Protein 5UL6 (pdb70)

Radius of gyration: 11.11 Å; Cα contacts (8 Å, |Δi|>4): 149; chains: 2; bounding box: 29×27×29 Å

Secondary structure (DSSP, 8-state):
-EEEEESS-B---STTB--B-TT-EEEEEE-SSSSEEEEE-TTS-EEEEEGGGEEEE-/---PPPPPP----

Structure (mmCIF, N/CA/C/O backbone):
data_5UL6
#
_entry.id   5UL6
#
_cell.length_a   27.650
_cell.length_b   39.260
_cell.length_c   29.030
_cell.angle_alpha   90.00
_cell.angle_beta   98.43
_cell.angle_gamma   90.00
#
_symmetry.space_group_name_H-M   'P 1 21 1'
#
loop_
_entity.id
_entity.type
_entity.pdbx_description
1 polymer 'Adapter molecule crk'
2 polymer 'Proline-rich motif of nonstructural protein 1 of influenza a virus'
3 water water
#
loop_
_atom_site.group_PDB
_atom_site.id
_atom_site.type_symbol
_atom_site.label_atom_id
_atom_site.label_alt_id
_atom_site.label_comp_id
_atom_site.label_asym_id
_atom_site.label_entity_id
_atom_site.label_seq_id
_atom_site.pdbx_PDB_ins_code
_atom_site.Cartn_x
_atom_site.Cartn_y
_atom_site.Cartn_z
_atom_site.occupancy
_atom_site.B_iso_or_equiv
_atom_site.auth_seq_id
_atom_site.auth_comp_id
_atom_site.auth_asym_id
_atom_site.auth_atom_id
_atom_site.pdbx_PDB_model_num
ATOM 1 N N . ALA A 1 1 ? 26.005 11.562 20.206 1.00 26.71 134 ALA A N 1
ATOM 2 C CA . ALA A 1 1 ? 26.595 10.980 19.012 1.00 18.55 134 ALA A CA 1
ATOM 3 C C . ALA A 1 1 ? 27.764 10.058 19.339 1.00 17.37 134 ALA A C 1
ATOM 4 O O . ALA A 1 1 ? 28.404 10.176 20.379 1.00 19.11 134 ALA A O 1
ATOM 6 N N . GLU A 1 2 ? 28.039 9.144 18.425 1.00 17.82 135 GLU A N 1
ATOM 7 C CA . GLU A 1 2 ? 29.151 8.220 18.549 1.00 12.75 135 GLU A CA 1
ATOM 8 C C . GLU A 1 2 ? 30.281 8.720 17.666 1.00 11.42 135 GLU A C 1
ATOM 9 O O . GLU A 1 2 ? 30.050 9.090 16.511 1.00 11.64 135 GLU A O 1
ATOM 15 N N . TYR A 1 3 ? 31.493 8.750 18.211 1.00 9.79 136 TYR A N 1
ATOM 16 C CA . TYR A 1 3 ? 32.654 9.237 17.478 1.00 8.31 136 TYR A CA 1
ATOM 17 C C . TYR A 1 3 ? 33.768 8.200 17.448 1.00 7.73 136 TYR A C 1
ATOM 18 O O . TYR A 1 3 ? 33.889 7.358 18.346 1.00 8.40 136 TYR A O 1
ATOM 27 N N . VAL A 1 4 ? 34.580 8.279 16.392 1.00 7.40 137 VAL A N 1
ATOM 28 C CA . VAL A 1 4 ? 35.782 7.470 16.248 1.00 6.84 137 VAL A CA 1
ATOM 29 C C . VAL A 1 4 ? 36.942 8.379 15.864 1.00 6.98 137 VAL A C 1
ATOM 30 O O . VAL A 1 4 ? 36.758 9.480 15.337 1.00 7.34 137 VAL A O 1
ATOM 34 N N . ARG A 1 5 ? 38.149 7.905 16.159 1.00 7.09 138 ARG A N 1
ATOM 35 C CA . ARG A 1 5 ? 39.381 8.600 15.819 1.00 7.51 138 ARG A CA 1
ATOM 36 C C . ARG A 1 5 ? 40.136 7.771 14.792 1.00 7.63 138 ARG A C 1
ATOM 37 O O . ARG A 1 5 ? 40.314 6.565 14.974 1.00 8.83 138 ARG A O 1
ATOM 45 N N . ALA A 1 6 ? 40.588 8.428 13.729 1.00 7.79 139 ALA A N 1
ATOM 46 C CA . ALA A 1 6 ? 41.366 7.775 12.687 1.00 6.93 139 ALA A CA 1
ATOM 47 C C . ALA A 1 6 ? 42.756 7.409 13.198 1.00 7.05 139 ALA A C 1
ATOM 48 O O . ALA A 1 6 ? 43.509 8.269 13.679 1.00 9.16 139 ALA A O 1
ATOM 50 N N . LEU A 1 7 ? 43.106 6.123 13.066 1.00 8.20 140 LEU A N 1
ATOM 51 C CA . LEU A 1 7 ? 44.435 5.629 13.378 1.00 8.76 140 LEU A CA 1
ATOM 52 C C . LEU A 1 7 ? 45.407 5.802 12.221 1.00 9.15 140 LEU A C 1
ATOM 53 O O . LEU A 1 7 ? 46.622 5.835 12.455 1.00 11.03 140 LEU A O 1
ATOM 58 N N . PHE A 1 8 ? 44.903 5.916 10.990 1.00 8.62 141 PHE A N 1
ATOM 59 C CA . PHE A 1 8 ? 45.737 6.075 9.807 1.00 10.93 141 PHE A CA 1
ATOM 60 C C . PHE A 1 8 ? 45.046 7.028 8.842 1.00 9.03 141 PHE A C 1
ATOM 61 O O . PHE A 1 8 ? 43.846 7.292 8.954 1.00 10.70 141 PHE A O 1
ATOM 69 N N . ASP A 1 9 ? 45.814 7.522 7.869 1.00 13.08 142 ASP A N 1
ATOM 70 C CA . ASP A 1 9 ? 45.226 8.155 6.698 1.00 11.78 142 ASP A CA 1
ATOM 71 C C . ASP A 1 9 ? 44.418 7.127 5.911 1.00 12.20 142 ASP A C 1
ATOM 72 O O . ASP A 1 9 ? 44.809 5.958 5.795 1.00 12.41 142 ASP A O 1
ATOM 77 N N . PHE A 1 10 ? 43.287 7.572 5.354 1.00 10.27 143 PHE A N 1
ATOM 78 C CA . PHE A 1 10 ? 42.476 6.776 4.430 1.00 11.64 143 PHE A CA 1
ATOM 79 C C . PHE A 1 10 ? 42.193 7.653 3.217 1.00 11.29 143 PHE A C 1
ATOM 80 O O . PHE A 1 10 ? 41.374 8.570 3.293 1.00 11.24 143 PHE A O 1
ATOM 88 N N . ASN A 1 11 ? 42.883 7.405 2.102 1.00 10.32 144 ASN A N 1
ATOM 89 C CA . ASN A 1 11 ? 42.628 8.197 0.904 1.00 11.98 144 ASN A CA 1
ATOM 90 C C . ASN A 1 11 ? 41.297 7.850 0.258 1.00 10.74 144 ASN A C 1
ATOM 91 O O . ASN A 1 11 ? 40.754 8.669 -0.492 1.00 12.47 144 ASN A O 1
ATOM 96 N N . GLY A 1 12 ? 40.763 6.663 0.529 1.00 8.04 145 GLY A N 1
ATOM 97 C CA . GLY A 1 12 ? 39.573 6.193 -0.145 1.00 9.02 145 GLY A CA 1
ATOM 98 C C . GLY A 1 12 ? 39.877 5.662 -1.536 1.00 8.80 145 GLY A C 1
ATOM 99 O O . GLY A 1 12 ? 40.951 5.871 -2.105 1.00 10.23 145 GLY A O 1
ATOM 100 N N . ASN A 1 13 ? 38.876 4.984 -2.110 1.00 9.16 146 ASN A N 1
ATOM 101 C CA . ASN A 1 13 ? 39.046 4.337 -3.405 1.00 9.96 146 ASN A CA 1
ATOM 102 C C . ASN A 1 13 ? 37.809 4.502 -4.269 1.00 9.98 146 ASN A C 1
ATOM 103 O O . ASN A 1 13 ? 37.922 4.719 -5.476 1.00 11.35 146 ASN A O 1
ATOM 108 N N . ASP A 1 14 ? 36.630 4.386 -3.662 1.00 8.94 147 ASP A N 1
ATOM 109 C CA . ASP A 1 14 ? 35.3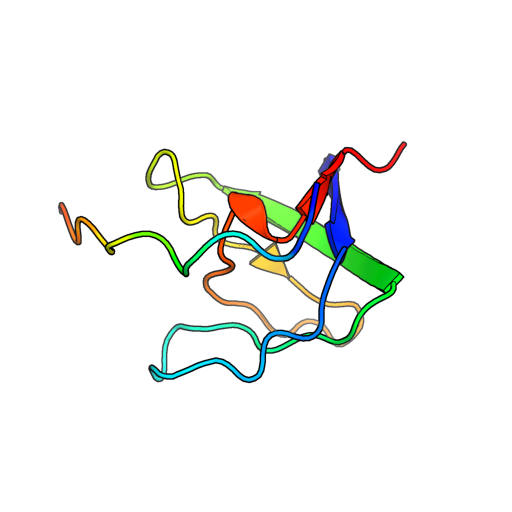57 4.410 -4.366 1.00 10.50 147 ASP A CA 1
ATOM 110 C C . ASP A 1 14 ? 34.615 5.704 -4.063 1.00 11.77 147 ASP A C 1
ATOM 111 O O . ASP A 1 14 ? 34.851 6.352 -3.044 1.00 10.86 147 ASP A O 1
ATOM 116 N N . GLU A 1 15 ? 33.677 6.040 -4.950 1.00 13.10 148 GLU A N 1
ATOM 117 C CA . GLU A 1 15 ?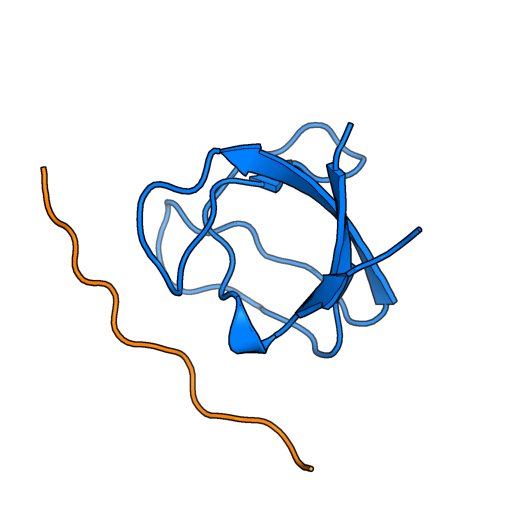 32.862 7.241 -4.794 1.00 13.31 148 GLU A CA 1
ATOM 118 C C . GLU A 1 15 ? 32.223 7.324 -3.407 1.00 12.50 148 GLU A C 1
ATOM 119 O O . GLU A 1 15 ? 32.200 8.394 -2.788 1.00 14.87 148 GLU A O 1
ATOM 125 N N . GLU A 1 16 ? 31.724 6.196 -2.887 1.00 10.29 149 GLU A N 1
ATOM 126 C CA . GLU A 1 16 ? 31.005 6.207 -1.614 1.00 9.95 149 GLU A CA 1
ATOM 127 C C . GLU A 1 16 ? 31.913 6.391 -0.397 1.00 12.66 149 GLU A C 1
ATOM 128 O O . GLU A 1 16 ? 31.394 6.637 0.699 1.00 11.41 149 GLU A O 1
ATOM 134 N N . ASP A 1 17 ? 33.230 6.277 -0.547 1.00 7.87 150 ASP A N 1
ATOM 135 C CA . ASP A 1 17 ? 34.130 6.355 0.599 1.00 7.85 150 ASP A CA 1
ATOM 136 C C . ASP A 1 17 ? 34.248 7.788 1.105 1.00 8.69 150 ASP A C 1
ATOM 137 O O . ASP A 1 17 ? 34.109 8.754 0.348 1.00 9.70 150 ASP A O 1
ATOM 142 N N . LEU A 1 18 ? 34.533 7.916 2.403 1.00 9.79 151 LEU A N 1
ATOM 143 C CA . LEU A 1 18 ? 34.844 9.204 3.016 1.00 11.02 151 LEU A CA 1
ATOM 144 C C . LEU A 1 18 ? 36.323 9.233 3.369 1.00 9.29 151 LEU A C 1
ATOM 145 O O . LEU A 1 18 ? 36.740 8.600 4.353 1.00 9.92 151 LEU A O 1
ATOM 150 N N . PRO A 1 19 ? 37.161 9.909 2.588 1.00 8.04 152 PRO A N 1
ATOM 151 C CA . PRO A 1 19 ? 38.575 10.044 2.956 1.00 10.90 152 PRO A CA 1
ATOM 152 C C . PRO A 1 19 ? 38.741 10.797 4.267 1.00 10.49 152 PRO A C 1
ATOM 153 O O . PRO A 1 19 ? 37.923 11.648 4.630 1.00 10.12 152 PRO A O 1
ATOM 157 N N . PHE A 1 20 ? 39.833 10.492 4.968 1.00 9.21 153 PHE A N 1
ATOM 158 C CA . PHE A 1 20 ? 40.135 11.155 6.229 1.00 8.04 153 PHE A CA 1
ATOM 159 C C . PHE A 1 20 ? 41.630 11.069 6.490 1.00 9.28 153 PHE A C 1
ATOM 160 O O . PHE A 1 20 ? 42.351 10.316 5.836 1.00 10.35 153 PHE A O 1
ATOM 168 N N . LYS A 1 21 ? 42.088 11.870 7.447 1.00 9.69 154 LYS A N 1
ATOM 169 C CA . LYS A 1 21 ? 43.487 11.914 7.839 1.00 10.21 154 LYS A CA 1
ATOM 170 C C . LYS A 1 21 ? 43.656 11.346 9.243 1.00 7.75 154 LYS A C 1
ATOM 171 O O . LYS A 1 21 ? 42.747 11.419 10.078 1.00 10.35 154 LYS A O 1
ATOM 177 N N . LYS A 1 22 ? 44.830 10.755 9.477 1.00 10.58 155 LYS A N 1
ATOM 178 C CA . LYS A 1 22 ? 45.216 10.268 10.797 1.00 10.32 155 LYS A CA 1
ATOM 179 C C . LYS A 1 22 ? 44.919 11.313 11.865 1.00 10.51 155 LYS A C 1
ATOM 180 O O . LYS A 1 22 ? 45.311 12.479 11.744 1.00 11.44 155 LYS A O 1
ATOM 186 N N . GLY A 1 23 ? 44.207 10.889 12.909 1.00 8.84 156 GLY A N 1
ATOM 187 C CA . GLY A 1 23 ? 43.858 11.754 14.018 1.00 9.52 156 GLY A CA 1
ATOM 188 C C . GLY A 1 23 ? 42.510 12.430 13.894 1.00 8.35 156 GLY A C 1
ATOM 189 O O . GLY A 1 23 ? 42.019 12.979 14.888 1.00 11.91 156 GLY A O 1
ATOM 190 N N . ASP A 1 24 ? 41.880 12.387 12.721 1.00 7.54 157 ASP A N 1
ATOM 191 C CA . ASP A 1 24 ? 40.593 13.049 12.550 1.00 7.47 157 ASP A CA 1
ATOM 192 C C . ASP A 1 24 ? 39.537 12.372 13.411 1.00 8.46 157 ASP A C 1
ATOM 193 O O . ASP A 1 24 ? 39.559 11.152 13.621 1.00 9.35 157 ASP A O 1
ATOM 198 N N . ILE A 1 25 ? 38.602 13.176 13.903 1.00 7.23 158 ILE A N 1
ATOM 199 C CA . ILE A 1 25 ? 37.463 12.679 14.656 1.00 8.04 158 ILE A CA 1
ATOM 200 C C . ILE A 1 25 ? 36.266 12.629 13.705 1.00 6.13 158 ILE A C 1
ATOM 201 O O . ILE A 1 25 ? 35.911 13.641 13.078 1.00 8.24 158 ILE A O 1
ATOM 206 N N . LEU A 1 26 ? 35.650 11.451 13.591 1.00 5.71 159 LEU A N 1
ATOM 207 C CA . LEU A 1 26 ? 34.529 11.231 12.688 1.00 7.04 159 LEU A CA 1
ATOM 208 C C . LEU A 1 26 ? 33.309 10.809 13.490 1.00 7.72 159 LEU A C 1
ATOM 209 O O . LEU A 1 26 ? 33.420 10.045 14.455 1.00 9.20 159 LEU A O 1
ATOM 214 N N . ARG A 1 27 ? 32.141 11.301 13.081 1.00 9.23 160 ARG A N 1
ATOM 215 C CA . ARG A 1 27 ? 30.891 10.892 13.694 1.00 8.69 160 ARG A CA 1
ATOM 216 C C . ARG A 1 27 ? 30.345 9.687 12.939 1.00 12.40 160 ARG A C 1
ATOM 217 O O . ARG A 1 27 ? 30.371 9.648 11.706 1.00 11.59 160 ARG A O 1
ATOM 225 N N . ILE A 1 28 ? 29.861 8.699 13.676 1.00 9.10 161 ILE A N 1
ATOM 226 C CA . ILE A 1 28 ? 29.279 7.510 13.066 1.00 9.05 161 ILE A CA 1
ATOM 227 C C . ILE A 1 28 ? 27.794 7.751 12.844 1.00 12.93 161 ILE A C 1
ATOM 228 O O . ILE A 1 28 ? 27.057 8.064 13.789 1.00 18.13 161 ILE A O 1
ATOM 233 N N . ARG A 1 29 ? 27.346 7.603 11.600 1.00 11.21 162 ARG A N 1
ATOM 234 C CA . ARG A 1 29 ? 25.926 7.765 11.316 1.00 13.05 162 ARG A CA 1
ATOM 235 C C . ARG A 1 29 ? 25.180 6.441 11.404 1.00 18.17 162 ARG A C 1
ATOM 236 O O . ARG A 1 29 ? 24.144 6.356 12.075 1.00 18.42 162 ARG A O 1
ATOM 244 N N . ASP A 1 30 ? 25.691 5.398 10.753 1.00 15.17 163 ASP A N 1
ATOM 245 C CA . ASP A 1 30 ? 25.128 4.066 10.924 1.00 18.52 163 ASP A CA 1
ATOM 246 C C . ASP A 1 30 ? 26.174 3.033 10.524 1.00 15.61 163 ASP A C 1
ATOM 247 O O . ASP A 1 30 ? 27.280 3.369 10.086 1.00 13.61 163 ASP A O 1
ATOM 252 N N . LYS A 1 31 ? 25.811 1.762 10.690 1.00 11.10 164 LYS A N 1
ATOM 253 C CA . LYS A 1 31 ? 26.746 0.644 10.594 1.00 12.43 164 LYS A CA 1
ATOM 254 C C . LYS A 1 31 ? 26.135 -0.407 9.677 1.00 13.81 164 LYS A C 1
ATOM 255 O O . LYS A 1 31 ? 25.575 -1.411 10.139 1.00 16.51 164 LYS A O 1
ATOM 261 N N . PRO A 1 32 ? 26.205 -0.198 8.360 1.00 13.26 165 PRO A N 1
ATOM 262 C CA . PRO A 1 32 ? 25.563 -1.138 7.431 1.00 12.12 165 PRO A CA 1
ATOM 263 C C . PRO A 1 32 ? 26.225 -2.504 7.382 1.00 14.45 165 PRO A C 1
ATOM 264 O O . PRO A 1 32 ? 25.566 -3.472 6.988 1.00 16.59 165 PRO A O 1
ATOM 268 N N . GLU A 1 33 ? 27.502 -2.615 7.747 1.00 12.36 166 GLU A N 1
ATOM 269 C CA . GLU A 1 33 ? 28.156 -3.912 7.830 1.00 8.43 166 GLU A CA 1
ATOM 270 C C . GLU A 1 33 ? 29.242 -3.829 8.893 1.00 10.30 166 GLU A C 1
ATOM 271 O O . GLU A 1 33 ? 29.527 -2.755 9.432 1.00 11.53 166 GLU A O 1
ATOM 277 N N . GLU A 1 34 ? 29.859 -4.981 9.182 1.00 8.01 167 GLU A N 1
ATOM 278 C CA . GLU A 1 34 ? 30.761 -5.062 10.327 1.00 8.79 167 GLU A CA 1
ATOM 279 C C . GLU A 1 34 ? 32.005 -4.198 10.150 1.00 10.47 167 GLU A C 1
ATOM 280 O O . GLU A 1 34 ? 32.467 -3.574 11.113 1.00 10.73 167 GLU A O 1
ATOM 286 N N . GLN A 1 35 ? 32.575 -4.149 8.943 1.00 9.24 168 GLN A N 1
ATOM 287 C CA . GLN A 1 35 ? 33.884 -3.536 8.752 1.00 8.30 168 GLN A CA 1
ATOM 288 C C . GLN A 1 35 ? 33.841 -2.217 7.994 1.00 7.27 168 GLN A C 1
ATOM 289 O O . GLN A 1 35 ? 34.894 -1.600 7.773 1.00 8.22 168 GLN A O 1
ATOM 295 N N . TRP A 1 36 ? 32.661 -1.771 7.585 1.00 7.78 169 TRP A N 1
ATOM 296 C CA . TRP A 1 36 ? 32.496 -0.510 6.878 1.00 7.35 169 TRP A CA 1
ATOM 297 C C . TRP A 1 36 ? 31.313 0.212 7.492 1.00 11.08 169 TRP A C 1
ATOM 298 O O . TRP A 1 36 ? 30.198 -0.325 7.508 1.00 10.08 169 TRP A O 1
ATOM 309 N N . TRP A 1 37 ? 31.553 1.412 8.013 1.00 10.00 170 TRP A N 1
ATOM 310 C CA . TRP A 1 37 ? 30.494 2.205 8.616 1.00 7.07 170 TRP A CA 1
ATOM 311 C C . TRP A 1 37 ? 30.271 3.479 7.819 1.00 9.16 170 TRP A C 1
ATOM 312 O O . TRP A 1 37 ? 31.171 3.961 7.124 1.00 10.12 170 TRP A O 1
ATOM 323 N N A ASN A 1 38 ? 29.065 4.031 7.926 0.50 10.81 171 ASN A N 1
ATOM 324 N N B ASN A 1 38 ? 29.050 4.003 7.917 0.50 10.48 171 ASN A N 1
ATOM 325 C CA A ASN A 1 38 ? 28.758 5.311 7.298 0.50 9.42 171 ASN A CA 1
ATOM 326 C CA B ASN A 1 38 ? 28.713 5.307 7.359 0.50 9.80 171 ASN A CA 1
ATOM 327 C C A ASN A 1 38 ? 29.020 6.435 8.294 0.50 9.55 171 ASN A C 1
ATOM 328 C C B ASN A 1 38 ? 29.103 6.380 8.367 0.50 9.11 171 ASN A C 1
ATOM 329 O O A ASN A 1 38 ? 28.369 6.513 9.342 0.50 11.33 171 ASN A O 1
ATOM 330 O O B ASN A 1 38 ? 28.624 6.367 9.505 0.50 10.79 171 ASN A O 1
ATOM 339 N N . ALA A 1 39 ? 29.954 7.311 7.955 1.00 11.68 172 ALA A N 1
ATOM 340 C CA . ALA A 1 39 ? 30.453 8.337 8.861 1.00 12.16 172 ALA A CA 1
ATOM 341 C C . ALA A 1 39 ? 30.287 9.726 8.261 1.00 9.58 172 ALA A C 1
ATOM 342 O O . ALA A 1 39 ? 29.922 9.886 7.093 1.00 10.67 172 ALA A O 1
ATOM 344 N N . GLU A 1 40 ? 30.544 10.736 9.093 1.00 9.08 173 GLU A N 1
ATOM 345 C CA . GLU A 1 40 ? 30.433 12.134 8.699 1.00 11.18 173 GLU A CA 1
ATOM 346 C C . GLU A 1 40 ? 31.610 12.899 9.276 1.00 10.17 173 GLU A C 1
ATOM 347 O O . GLU A 1 40 ? 31.966 12.710 10.449 1.00 10.74 173 GLU A O 1
ATOM 353 N N . ASP A 1 41 ? 32.226 13.744 8.449 1.00 7.56 174 ASP A N 1
ATOM 354 C CA . ASP A 1 41 ? 33.380 14.509 8.896 1.00 8.10 174 ASP A CA 1
ATOM 355 C C . ASP A 1 41 ? 32.952 15.879 9.406 1.00 9.03 174 ASP A C 1
ATOM 356 O O . ASP A 1 41 ? 31.773 16.244 9.374 1.00 8.65 174 ASP A O 1
ATOM 361 N N . SER A 1 42 ? 33.931 16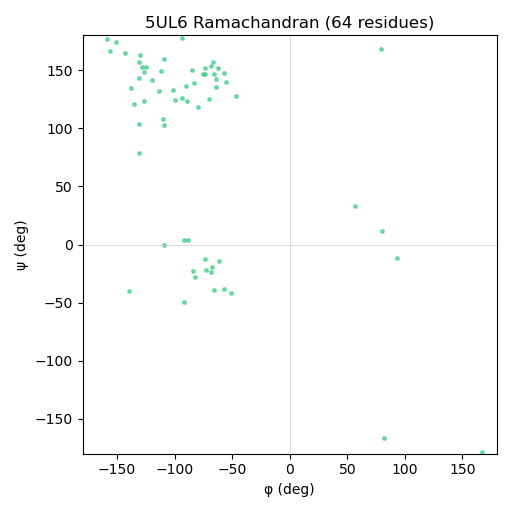.644 9.883 1.00 8.45 175 SER A N 1
ATOM 362 C CA . SER A 1 42 ? 33.654 17.943 10.479 1.00 10.10 175 SER A CA 1
ATOM 363 C C . SER A 1 42 ? 33.141 18.948 9.456 1.00 14.97 175 SER A C 1
ATOM 364 O O . SER A 1 42 ? 32.562 19.970 9.843 1.00 19.12 175 SER A O 1
ATOM 367 N N . GLU A 1 43 ? 33.363 18.699 8.170 1.00 13.64 176 GLU A N 1
ATOM 368 C CA . GLU A 1 43 ? 32.844 19.546 7.109 1.00 15.24 176 GLU A CA 1
ATOM 369 C C . GLU A 1 43 ? 31.454 19.132 6.654 1.00 14.01 176 GLU A C 1
ATOM 370 O O . GLU A 1 43 ? 30.925 19.731 5.718 1.00 17.53 176 GLU A O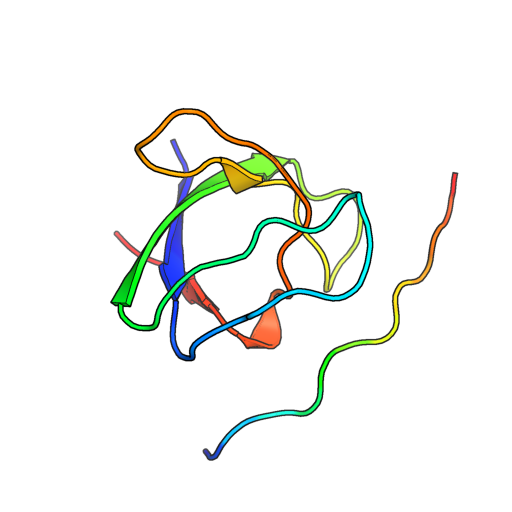 1
ATOM 376 N N . GLY A 1 44 ? 30.848 18.136 7.292 1.00 13.39 177 GLY A N 1
ATOM 377 C CA . GLY A 1 44 ? 29.535 17.663 6.895 1.00 14.56 177 GLY A CA 1
ATOM 378 C C . GLY A 1 44 ? 29.520 16.730 5.709 1.00 14.00 177 GLY A C 1
ATOM 379 O O . GLY A 1 44 ? 28.446 16.489 5.146 1.00 17.25 177 GLY A O 1
ATOM 380 N N . LYS A 1 45 ? 30.670 16.230 5.281 1.00 11.12 178 LYS A N 1
ATOM 381 C CA . LYS A 1 45 ? 30.715 15.236 4.226 1.00 12.66 178 LYS A CA 1
ATOM 382 C C . LYS A 1 45 ? 30.525 13.843 4.813 1.00 12.75 178 LYS A C 1
ATOM 383 O O . LYS A 1 45 ? 30.897 13.580 5.957 1.00 11.34 178 LYS A O 1
ATOM 389 N N . ARG A 1 46 ? 29.942 12.945 4.014 1.00 11.96 179 ARG A N 1
ATOM 390 C CA . ARG A 1 46 ? 29.529 11.628 4.482 1.00 11.06 179 ARG A CA 1
ATOM 391 C C . ARG A 1 46 ? 30.088 10.547 3.575 1.00 10.46 179 ARG A C 1
ATOM 392 O O . ARG A 1 46 ? 30.290 10.763 2.377 1.00 10.92 179 ARG A O 1
ATOM 400 N N . GLY A 1 47 ? 30.290 9.362 4.135 1.00 10.31 180 GLY A N 1
ATOM 401 C CA . GLY A 1 47 ? 30.731 8.253 3.318 1.00 9.45 180 GLY A CA 1
ATOM 402 C C . GLY A 1 47 ? 31.209 7.090 4.158 1.00 8.67 180 GLY A C 1
ATOM 403 O O . GLY A 1 47 ? 31.195 7.125 5.389 1.00 10.31 180 GLY A O 1
ATOM 404 N N . MET A 1 48 ? 31.650 6.061 3.448 1.00 8.66 181 MET A N 1
ATOM 405 C CA . MET A 1 48 ? 32.054 4.802 4.053 1.00 8.44 181 MET A CA 1
ATOM 406 C C . MET A 1 48 ? 33.486 4.873 4.560 1.00 8.84 181 MET A C 1
ATOM 407 O O . MET A 1 48 ? 34.374 5.422 3.900 1.00 8.72 181 MET A O 1
ATOM 412 N N . ILE A 1 49 ? 33.705 4.303 5.741 1.00 8.01 182 ILE A N 1
ATOM 413 C CA . ILE A 1 49 ? 35.022 4.303 6.375 1.00 7.60 182 ILE A CA 1
ATOM 414 C C . ILE A 1 49 ? 35.360 2.887 6.820 1.00 9.09 182 ILE A C 1
ATOM 415 O O . ILE A 1 49 ? 34.478 2.152 7.288 1.00 7.26 182 ILE A O 1
ATOM 420 N N . PRO A 1 50 ? 36.625 2.477 6.711 1.00 9.56 183 PRO A N 1
ATOM 421 C CA . PRO A 1 50 ? 37.030 1.132 7.145 1.00 9.17 183 PRO A CA 1
ATOM 422 C C . PRO A 1 50 ? 37.219 1.082 8.653 1.00 7.08 183 PRO A C 1
ATOM 423 O O . PRO A 1 50 ? 38.072 1.776 9.221 1.00 8.65 183 PRO A O 1
ATOM 427 N N . VAL A 1 51 ? 36.408 0.244 9.295 1.00 8.79 184 VAL A N 1
ATOM 428 C CA . VAL A 1 51 ? 36.438 0.137 10.757 1.00 9.97 184 VAL A CA 1
ATOM 429 C C . VAL A 1 51 ? 37.805 -0.226 11.321 1.00 9.48 184 VAL A C 1
ATOM 430 O O . VAL A 1 51 ? 38.175 0.316 12.374 1.00 8.22 184 VAL A O 1
ATOM 434 N N . PRO A 1 52 ? 38.607 -1.102 10.701 1.00 8.29 185 PRO A N 1
ATOM 435 C CA . PRO A 1 52 ? 39.942 -1.383 11.262 1.00 8.74 185 PRO A CA 1
ATOM 436 C C . PRO A 1 52 ? 40.856 -0.170 11.318 1.00 8.19 185 PRO A C 1
ATOM 437 O O . PRO A 1 52 ? 41.885 -0.228 12.000 1.00 9.38 185 PRO A O 1
ATOM 441 N N . TYR A 1 53 ? 40.522 0.914 10.622 1.00 8.81 186 TYR A N 1
ATOM 442 C CA . TYR A 1 53 ? 41.362 2.098 10.629 1.00 7.33 186 TYR A CA 1
ATOM 443 C C . TYR A 1 53 ? 40.976 3.095 11.701 1.00 9.71 186 TYR A C 1
ATOM 444 O O . TYR A 1 53 ? 41.573 4.170 11.747 1.00 8.73 186 TYR A O 1
ATOM 453 N N . VAL A 1 54 ? 40.000 2.791 12.557 1.00 6.99 187 VAL A N 1
ATOM 454 C CA . VAL A 1 54 ? 39.564 3.765 13.549 1.00 9.24 187 VAL A CA 1
ATOM 455 C C . VAL A 1 54 ? 39.521 3.138 14.939 1.00 8.16 187 VAL A C 1
ATOM 456 O O . VAL A 1 54 ? 39.549 1.914 15.105 1.00 7.66 187 VAL A O 1
ATOM 460 N N . GLU A 1 55 ? 39.488 4.011 15.949 1.00 8.03 188 GLU A N 1
ATOM 461 C CA . GLU A 1 55 ? 39.368 3.624 17.350 1.00 7.89 188 GLU A CA 1
ATOM 462 C C . GLU A 1 55 ? 38.190 4.384 17.946 1.00 7.54 188 GLU A C 1
ATOM 463 O O . GLU A 1 55 ? 37.929 5.524 17.556 1.00 9.88 188 GLU A O 1
ATOM 469 N N . LYS A 1 56 ? 37.505 3.780 18.920 1.00 8.35 189 LYS A N 1
ATOM 470 C CA . LYS A 1 56 ? 36.464 4.524 19.627 1.00 7.14 189 LYS A CA 1
ATOM 471 C C . LYS A 1 56 ? 37.061 5.800 20.204 1.00 7.58 189 LYS A C 1
ATOM 472 O O . LYS A 1 56 ? 38.190 5.800 20.703 1.00 8.98 189 LYS A O 1
ATOM 478 N N . TYR A 1 57 ? 36.311 6.899 20.129 1.00 9.45 190 TYR A N 1
ATOM 479 C CA . TYR A 1 57 ? 36.766 8.180 20.660 1.00 7.77 190 TYR A CA 1
ATOM 480 C C . TYR A 1 57 ? 35.695 8.709 21.597 1.00 8.17 190 TYR A C 1
ATOM 481 O O . TYR A 1 57 ? 34.544 8.886 21.184 1.00 10.14 190 TYR A O 1
ATOM 490 N N . ARG A 1 58 ? 36.080 8.983 22.837 1.00 8.77 191 ARG A N 1
ATOM 491 C CA . ARG A 1 58 ? 35.123 9.356 23.869 1.00 10.10 191 ARG A CA 1
ATOM 492 C C . ARG A 1 58 ? 35.664 10.442 24.794 1.00 10.88 191 ARG A C 1
ATOM 493 O O . ARG A 1 58 ? 34.878 11.152 25.437 1.00 11.60 191 ARG A O 1
ATOM 504 N N . TYR B 2 2 ? 51.340 -3.080 16.357 1.00 17.00 0 TYR M N 1
ATOM 505 C CA . TYR B 2 2 ? 50.069 -3.484 15.769 1.00 19.11 0 TYR M CA 1
ATOM 506 C C . TYR B 2 2 ? 50.124 -3.356 14.252 1.00 15.68 0 TYR M C 1
ATOM 507 O O . TYR B 2 2 ? 49.623 -4.211 13.532 1.00 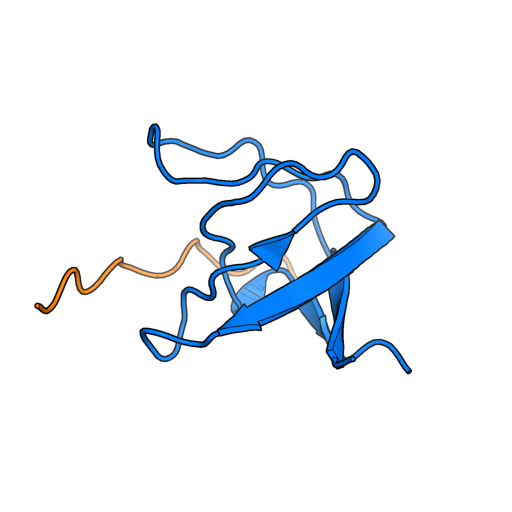14.39 0 TYR M O 1
ATOM 516 N N . GLY B 2 3 ? 50.743 -2.279 13.775 1.00 16.75 1 GLY M N 1
ATOM 517 C CA . GLY B 2 3 ? 50.906 -2.091 12.360 1.00 14.42 1 GLY M CA 1
ATOM 518 C C . GLY B 2 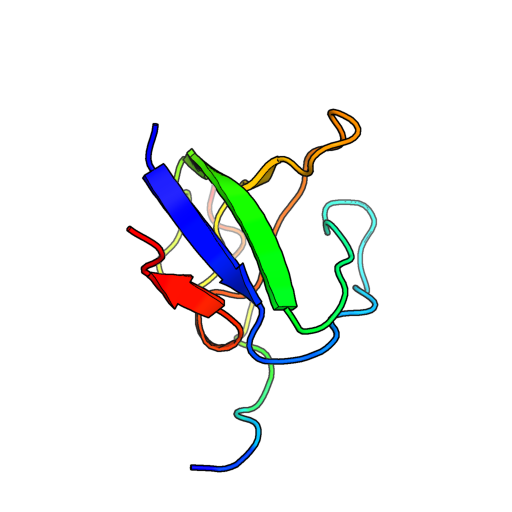3 ? 49.658 -1.521 11.725 1.00 18.26 1 GLY M C 1
ATOM 519 O O . GLY B 2 3 ? 48.744 -1.032 12.392 1.00 18.55 1 GLY M O 1
ATOM 520 N N . ARG B 2 4 ? 49.631 -1.584 10.401 1.00 12.98 2 ARG M N 1
ATOM 521 C CA . ARG B 2 4 ? 48.508 -1.079 9.626 1.00 15.38 2 ARG M CA 1
ATOM 522 C C . ARG B 2 4 ? 47.775 -2.265 9.024 1.00 16.27 2 ARG M C 1
ATOM 523 O O . ARG B 2 4 ? 48.303 -2.904 8.099 1.00 17.43 2 ARG M O 1
ATOM 531 N N . PRO B 2 5 ? 46.581 -2.604 9.509 1.00 11.70 3 PRO M N 1
ATOM 532 C CA . PRO B 2 5 ? 45.882 -3.768 8.973 1.00 13.86 3 PRO M CA 1
ATOM 533 C C . PRO B 2 5 ? 45.431 -3.516 7.546 1.00 12.54 3 PRO M C 1
ATOM 534 O O . PRO B 2 5 ? 45.219 -2.361 7.142 1.00 15.13 3 PRO M O 1
ATOM 538 N N . PRO B 2 6 ? 45.269 -4.564 6.744 1.00 14.52 4 PRO M N 1
ATOM 539 C CA . PRO B 2 6 ? 44.795 -4.361 5.372 1.00 17.58 4 PRO M CA 1
ATOM 540 C C . PRO B 2 6 ? 43.362 -3.851 5.366 1.00 12.21 4 PRO M C 1
ATOM 541 O O . PRO B 2 6 ? 42.612 -4.002 6.333 1.00 14.37 4 PRO M O 1
ATOM 545 N N . LEU B 2 7 ? 43.008 -3.193 4.269 1.00 12.82 5 LEU M N 1
ATOM 546 C CA . LEU B 2 7 ? 41.651 -2.684 4.110 1.00 12.99 5 LEU M CA 1
ATOM 547 C C . LEU B 2 7 ? 40.669 -3.846 4.063 1.00 11.77 5 LEU M C 1
ATOM 548 O O . LEU B 2 7 ? 40.906 -4.828 3.345 1.00 12.77 5 LEU M O 1
ATOM 553 N N . PRO B 2 8 ? 39.542 -3.758 4.768 1.00 11.05 6 PRO M N 1
ATOM 554 C CA . PRO B 2 8 ? 38.615 -4.887 4.796 1.00 10.96 6 PRO M CA 1
ATOM 555 C C . PRO B 2 8 ? 37.867 -5.015 3.483 1.00 11.41 6 PRO M C 1
ATOM 556 O O . PRO B 2 8 ? 37.564 -4.008 2.820 1.00 11.58 6 PRO M O 1
ATOM 560 N N . PRO B 2 9 ? 37.536 -6.236 3.070 1.00 12.79 7 PRO M N 1
ATOM 561 C CA . PRO B 2 9 ? 36.623 -6.400 1.934 1.00 12.71 7 PRO M CA 1
ATOM 562 C C . PRO B 2 9 ? 35.301 -5.697 2.201 1.00 11.68 7 PRO M C 1
ATOM 563 O O . PRO B 2 9 ? 34.848 -5.594 3.344 1.00 13.11 7 PRO M O 1
ATOM 567 N N . LYS B 2 10 ? 34.687 -5.197 1.130 1.00 12.11 8 LYS M N 1
ATOM 568 C CA . LYS B 2 10 ? 33.336 -4.647 1.203 1.00 12.00 8 LYS M CA 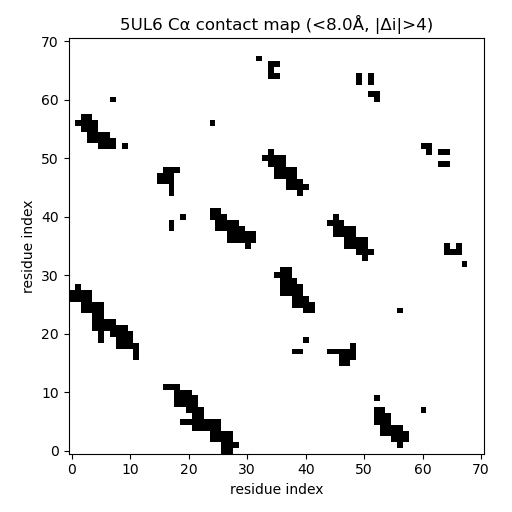1
ATOM 569 C C . LYS B 2 10 ? 32.345 -5.745 0.854 1.00 12.20 8 LYS M C 1
ATOM 570 O O . LYS B 2 10 ? 32.461 -6.380 -0.196 1.00 14.69 8 LYS M O 1
ATOM 576 N N . GLN B 2 11 ? 31.374 -5.974 1.738 1.00 11.90 9 GLN M N 1
ATOM 577 C CA . GLN B 2 11 ? 30.448 -7.070 1.495 1.00 12.20 9 GLN M CA 1
ATOM 578 C C . GLN B 2 11 ? 29.339 -6.675 0.532 1.00 12.72 9 GLN M C 1
ATOM 579 O O . GLN B 2 11 ? 28.779 -7.547 -0.143 1.00 14.03 9 GLN M O 1
ATOM 585 N N . LYS B 2 12 ? 28.991 -5.387 0.481 1.00 12.81 10 LYS M N 1
ATOM 586 C CA . LYS B 2 12 ? 28.043 -4.845 -0.499 1.00 13.53 10 LYS M CA 1
ATOM 587 C C . LYS B 2 12 ? 26.674 -5.529 -0.465 1.00 17.56 10 LYS M C 1
ATOM 588 O O . LYS B 2 12 ? 26.007 -5.657 -1.493 1.00 14.52 10 LYS M O 1
ATOM 594 N N . ARG B 2 13 ? 26.217 -5.969 0.700 1.00 13.60 11 ARG M N 1
ATOM 595 C CA . ARG B 2 13 ? 24.891 -6.567 0.776 1.00 14.14 11 ARG M CA 1
ATOM 596 C C . ARG B 2 13 ? 23.810 -5.496 0.707 1.00 16.62 11 ARG M C 1
ATOM 597 O O . ARG B 2 13 ? 23.977 -4.384 1.208 1.00 19.89 11 ARG M O 1
ATOM 605 N N . LYS B 2 14 ? 22.678 -5.851 0.101 1.00 15.58 12 LYS M N 1
ATOM 606 C CA . LYS B 2 14 ? 21.527 -4.967 0.115 1.00 16.50 12 LYS M CA 1
ATOM 607 C C . LYS B 2 14 ? 21.001 -4.910 1.540 1.00 24.34 12 LYS M C 1
ATOM 608 O O . LYS B 2 14 ? 20.903 -5.934 2.212 1.00 19.05 12 LYS M O 1
#

GO terms:
  GO:0005515 protein binding (F, IPI)
  GO:0005829 cytosol (C, IDA)
  GO:0005737 cytoplasm (C, IDA)
  GO:0035591 signaling adaptor activity (F, IDA)
  GO:0032956 regulation of actin cytoskeleton organization (P, IDA)
  GO:0048013 ephrin receptor signaling pathway (P, IDA)
  GO:1900026 positive regulation of substrate adhesion-dependent cell spreading (P, IMP)
  GO:0030036 actin cytoskeleton organization (P, IMP)
  GO:0008360 regulation of cell shape (P, IMP)
  GO:0005634 nucleus (C, TAS)
  GO:0006357 regulation of transcription by RNA polymerase II (P, TAS)
  GO:0005829 cytosol (C, TAS)
  GO:0009966 regulation of signal transduction (P, IDA)
  GO:0045309 protein phosphorylated amino acid binding (F, IDA)
  GO:2000146 negative regulation of cell motility (P, IDA)
  GO:0061045 negative regulation of wound healing (P, IDA)
  GO:2000146 negative regulation of cell motility (P, IMP)
  GO:0061045 negative regulation of wound healing (P, IMP)
  GO:0001784 phosphotyrosine residue binding (F, IPI)
  GO:0017124 SH3 domain binding (F, IPI)

CATH classification: 2.30.30.40

Foldseek 3Di:
DWKKFFCAFDCDDDPQADTDHHGFIWAFDADPDDQWTWIAGPVGDIHIDGNVRIGTDD/DDDDDDDDDPPDD

B-factor: mean 15.55, std 8.43, range [4.06, 57.16]

Sequence (71 aa):
AEYVRALFDFNGNDEEDLPFKKGDILRIRDKPEEQWWNNAEDSEGKRGMIPVPYVEKYRYGRPPLPPKQKRK

Nearest PDB structures (foldseek):
  1b07-assembly1_A  TM=1.003E+00  e=1.714E-09  Mus musculus
  5ih2-assembly2_B  TM=9.979E-01  e=1.319E-08  Mus musculus
  1m3a-assembly1_A  TM=8.901E-01  e=7.220E-08  Mus musculus
  3qwy-assembly2_B  TM=9.751E-01  e=1.120E-05  Caenorhabditis elegans
  2yuq-assembly1_A  TM=9.292E-01  e=2.015E-04  Homo sapiens

Solvent-accessible surface area: 5236 Å² total; per-residue (Å²): 106,73,94,2,91,1,35,31,57,4,123,19,116,68,184,86,10,6,75,10,124,140,41,57,62,1,89,9,84,75,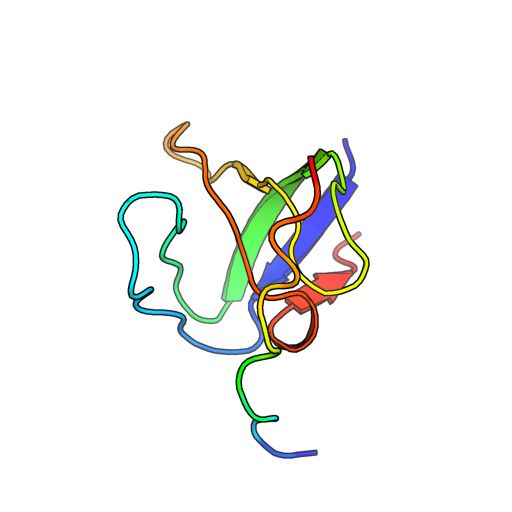101,83,38,139,61,5,38,30,0,40,31,111,134,40,133,143,7,24,0,0,28,34,10,14,88,184,103,253,224,52,140,28,117,72,14,103,47,90,155,196,253

Organism: Homo sapiens (NCBI:txid9606)

InterPro domains:
  IPR000980 SH2 domain [PF00017] (13-104)
  IPR000980 SH2 domain [PS50001] (13-118)
  IPR000980 SH2 domain [SM00252] (11-110)
  IPR001452 SH3 domain [PF00018] (138-184)
  IPR001452 SH3 domain [PF07653] (239-293)
  IPR001452 SH3 domain [PR00452] (135-145)
  IPR001452 SH3 domain [PR00452] (149-164)
  IPR001452 SH3 domain [PR00452] (166-175)
  IPR001452 SH3 domain [PR00452] (178-190)
  IPR001452 SH3 domain [PS50002] (132-192)
  IPR001452 SH3 domain [PS50002] (235-296)
  IPR001452 SH3 domain [SM00326] (135-191)
  IPR001452 SH3 domain [SM00326] (238-295)
  IPR035457 CRK, N-terminal SH3 domain [cd11758] (135-189)
  IPR035458 CRK, C-terminal SH3 domain [cd11759] (237-293)
  IPR036028 SH3-like domain superfamily [SSF50044] (61-227)
  IPR036028 SH3-like domain superfamily [SSF50044] (209-300)
  IPR036860 SH2 domain superfamily [G3DSA:3.30.505.10] (1-135)
  IPR036860 SH2 domain superfamily [SSF55550] (10-187)
  IPR051184 Tyrosine-phosphorylated adapter molecule [PTHR19969] (11-301)